Protein AF-A0A8C5NE14-F1 (afdb_monomer_lite)

Structure (mmCIF, N/CA/C/O backbone):
data_AF-A0A8C5NE14-F1
#
_entry.id   AF-A0A8C5NE14-F1
#
loop_
_atom_site.group_PDB
_atom_site.id
_atom_site.type_symbol
_atom_site.label_atom_id
_atom_site.label_alt_id
_atom_site.label_comp_id
_atom_site.label_asym_id
_atom_site.label_entity_id
_atom_site.label_seq_id
_atom_site.pdbx_PDB_ins_code
_atom_site.Cartn_x
_atom_site.Cartn_y
_atom_site.Cartn_z
_atom_site.occupancy
_atom_site.B_iso_or_equiv
_atom_site.auth_seq_id
_atom_site.auth_comp_id
_atom_site.auth_asym_id
_atom_site.auth_atom_id
_atom_site.pdbx_PDB_model_num
ATOM 1 N N . LEU A 1 1 ? -10.739 10.498 1.307 1.00 52.44 1 LEU A N 1
ATOM 2 C CA . LEU A 1 1 ? -10.245 9.254 1.945 1.00 52.44 1 LEU A CA 1
ATOM 3 C C . LEU A 1 1 ? -8.726 9.287 1.913 1.00 52.44 1 LEU A C 1
ATOM 5 O O . LEU A 1 1 ? -8.182 9.809 0.950 1.00 52.44 1 LEU A O 1
ATOM 9 N N . SER A 1 2 ? -8.068 8.888 2.999 1.00 73.19 2 SER A N 1
ATOM 10 C CA . SER A 1 2 ? -6.617 8.994 3.206 1.00 73.19 2 SER A CA 1
ATOM 11 C C . SER A 1 2 ? -6.097 7.658 3.712 1.00 73.19 2 SER A C 1
ATOM 13 O O . SER A 1 2 ? -6.871 6.895 4.282 1.00 73.19 2 SER A O 1
ATOM 15 N N . PHE A 1 3 ? -4.809 7.387 3.516 1.00 81.19 3 PHE A N 1
ATOM 16 C CA . PHE A 1 3 ? -4.147 6.230 4.116 1.00 81.19 3 PHE A CA 1
ATOM 17 C C . PHE A 1 3 ? -4.392 6.170 5.625 1.00 81.19 3 PHE A C 1
ATOM 19 O O . PHE A 1 3 ? -4.450 7.209 6.278 1.00 81.19 3 PHE A O 1
ATOM 26 N N . THR A 1 4 ? -4.511 4.972 6.188 1.00 81.69 4 THR A N 1
ATOM 27 C CA . THR A 1 4 ? -4.797 4.784 7.618 1.00 81.69 4 THR A CA 1
ATOM 28 C C . THR A 1 4 ? -3.537 4.986 8.463 1.00 81.69 4 THR A C 1
ATOM 30 O O . THR A 1 4 ? -3.560 5.730 9.441 1.00 81.69 4 THR A O 1
ATOM 33 N N . ALA A 1 5 ? -2.410 4.385 8.067 1.00 80.69 5 ALA A N 1
ATOM 34 C CA . ALA A 1 5 ? -1.115 4.599 8.721 1.00 80.69 5 ALA A CA 1
ATOM 35 C C . ALA A 1 5 ? -0.366 5.812 8.141 1.00 80.69 5 ALA A C 1
ATOM 37 O O . ALA A 1 5 ? -0.362 6.007 6.925 1.00 80.69 5 ALA A O 1
ATOM 38 N N . LYS A 1 6 ? 0.331 6.578 8.999 1.00 81.81 6 LYS A N 1
ATOM 39 C CA . LYS A 1 6 ? 1.106 7.785 8.626 1.00 81.81 6 LYS A CA 1
ATOM 40 C C . LYS A 1 6 ? 2.166 7.513 7.5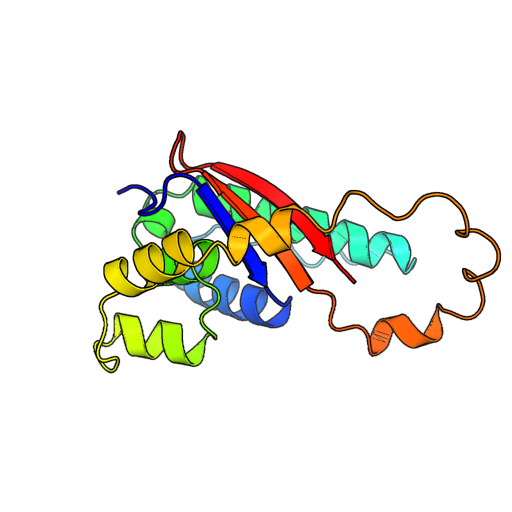54 1.00 81.81 6 LYS A C 1
ATOM 42 O O . LYS A 1 6 ? 2.348 8.306 6.626 1.00 81.81 6 LYS A O 1
ATOM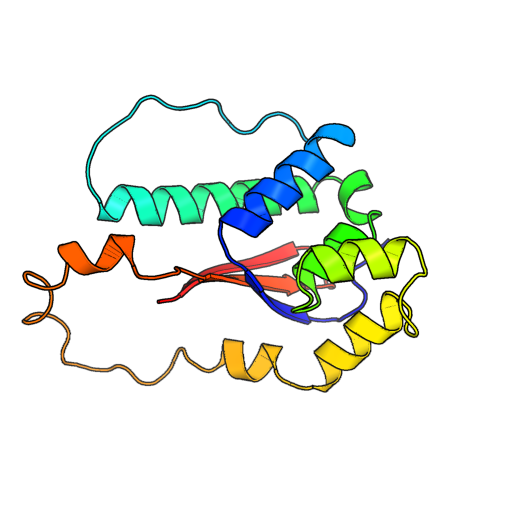 47 N N . THR A 1 7 ? 2.847 6.385 7.690 1.00 81.38 7 THR A N 1
ATOM 48 C CA . THR A 1 7 ? 3.853 5.858 6.768 1.00 81.38 7 THR A CA 1
ATOM 49 C C . THR A 1 7 ? 3.762 4.342 6.800 1.00 81.38 7 THR A C 1
ATOM 51 O O . THR A 1 7 ? 3.628 3.768 7.880 1.00 81.38 7 THR A O 1
ATOM 54 N N . SER A 1 8 ? 3.854 3.691 5.647 1.00 82.12 8 SER A N 1
ATOM 55 C CA . SER A 1 8 ? 3.952 2.233 5.568 1.00 82.12 8 SER A CA 1
ATOM 56 C C . SER A 1 8 ? 4.983 1.831 4.526 1.00 82.12 8 SER A C 1
ATOM 58 O O . SER A 1 8 ? 5.107 2.501 3.505 1.00 82.12 8 SER A O 1
ATOM 60 N N . CYS A 1 9 ? 5.703 0.744 4.794 1.00 83.88 9 CYS A N 1
ATOM 61 C CA . CYS A 1 9 ? 6.595 0.073 3.856 1.00 83.88 9 CYS A CA 1
ATOM 62 C C . CYS A 1 9 ? 6.237 -1.414 3.847 1.00 83.88 9 CYS A C 1
ATOM 64 O O . CYS A 1 9 ? 6.088 -1.999 4.918 1.00 83.88 9 CYS A O 1
ATOM 66 N N . VAL A 1 10 ? 6.054 -1.994 2.662 1.00 85.75 10 VAL A N 1
ATOM 67 C CA . VAL A 1 10 ? 5.647 -3.396 2.466 1.00 85.75 10 VAL A CA 1
ATOM 68 C C . VAL A 1 10 ? 6.448 -4.023 1.329 1.00 85.75 10 VAL A C 1
ATOM 70 O O . VAL A 1 10 ? 6.806 -3.325 0.382 1.00 85.75 10 VAL A O 1
ATOM 73 N N . ARG A 1 11 ? 6.707 -5.334 1.376 1.00 84.75 11 ARG A N 1
ATOM 74 C CA . ARG A 1 11 ? 7.367 -6.075 0.284 1.00 84.75 11 ARG A CA 1
ATOM 75 C C . ARG A 1 11 ? 6.320 -6.846 -0.515 1.00 84.75 11 ARG A C 1
ATOM 77 O O . ARG A 1 11 ? 5.539 -7.602 0.048 1.00 84.75 11 ARG A O 1
ATOM 84 N N . ARG A 1 12 ? 6.268 -6.666 -1.831 1.00 83.75 12 ARG A N 1
ATOM 85 C CA . ARG A 1 12 ? 5.249 -7.279 -2.699 1.00 83.75 12 ARG A CA 1
ATOM 86 C C . ARG A 1 12 ? 5.885 -7.952 -3.903 1.00 83.75 12 ARG A C 1
ATOM 88 O O . ARG A 1 12 ? 6.755 -7.378 -4.553 1.00 83.75 12 ARG A O 1
ATOM 95 N N . ARG A 1 13 ? 5.449 -9.165 -4.230 1.00 83.75 13 ARG A N 1
ATOM 96 C CA . ARG A 1 13 ? 5.905 -9.888 -5.426 1.00 83.75 13 ARG A CA 1
ATOM 97 C C . ARG A 1 13 ? 5.223 -9.338 -6.672 1.00 83.75 13 ARG A C 1
ATOM 99 O O . ARG A 1 13 ? 4.077 -8.894 -6.629 1.00 83.75 13 ARG A O 1
ATOM 106 N N . TYR A 1 14 ? 5.894 -9.442 -7.819 1.00 78.44 14 TYR A N 1
ATOM 107 C CA . TYR A 1 14 ? 5.349 -8.977 -9.100 1.00 78.44 14 TYR A CA 1
ATOM 108 C C . TYR A 1 14 ? 3.974 -9.588 -9.432 1.00 78.44 14 TYR A C 1
ATOM 110 O O . TYR A 1 14 ? 3.091 -8.894 -9.935 1.00 78.44 14 TYR A O 1
ATOM 118 N N . SER A 1 15 ? 3.753 -10.865 -9.103 1.00 81.00 15 SER A N 1
ATOM 119 C CA . SER A 1 15 ? 2.465 -11.546 -9.307 1.00 81.00 15 SER A CA 1
ATOM 120 C C . SER A 1 15 ? 1.307 -10.877 -8.555 1.00 81.00 15 SER A C 1
ATOM 122 O O . SER A 1 15 ? 0.192 -10.807 -9.074 1.00 81.00 15 SER A O 1
ATOM 124 N N . GLU A 1 16 ? 1.571 -10.309 -7.378 1.00 85.75 16 GLU A N 1
ATOM 125 C CA . GLU A 1 16 ? 0.584 -9.565 -6.596 1.00 85.75 16 GLU A CA 1
ATOM 126 C C . GLU A 1 16 ? 0.239 -8.220 -7.259 1.00 85.75 16 GLU A C 1
ATOM 128 O O . GLU A 1 16 ? -0.922 -7.815 -7.273 1.00 85.75 16 GLU A O 1
ATOM 133 N N . PHE A 1 17 ? 1.207 -7.557 -7.904 1.00 82.56 17 PHE A N 1
ATOM 134 C CA . PHE A 1 17 ? 0.935 -6.358 -8.710 1.00 82.56 17 PHE A CA 1
ATOM 135 C C . PHE A 1 17 ? 0.107 -6.657 -9.956 1.00 82.56 17 PHE A C 1
ATOM 137 O O . PHE A 1 17 ? -0.715 -5.834 -10.359 1.00 82.56 17 PHE A O 1
ATOM 144 N N . VAL A 1 18 ? 0.284 -7.830 -10.571 1.00 82.44 18 VAL A N 1
ATOM 145 C CA . VAL A 1 18 ? -0.571 -8.262 -11.688 1.00 82.44 18 VAL A CA 1
ATOM 146 C C . VAL A 1 18 ? -2.018 -8.419 -11.221 1.00 82.44 18 VAL A C 1
ATOM 148 O O . VAL A 1 18 ? -2.937 -8.018 -11.940 1.00 82.44 18 VAL A O 1
ATOM 151 N N . TRP A 1 19 ? -2.234 -8.950 -10.014 1.00 85.56 19 TRP A N 1
ATOM 152 C CA . TRP A 1 19 ? -3.561 -8.993 -9.400 1.00 85.56 19 TRP A CA 1
ATOM 153 C C . TRP A 1 19 ? -4.108 -7.584 -9.133 1.00 85.56 19 TRP A C 1
ATOM 155 O O . TRP A 1 19 ? -5.215 -7.276 -9.578 1.00 85.56 19 TRP A O 1
ATOM 165 N N . LEU A 1 20 ? -3.311 -6.700 -8.521 1.00 84.62 20 LEU A N 1
ATOM 166 C CA . LEU A 1 20 ? -3.714 -5.319 -8.236 1.00 84.62 20 LEU A CA 1
ATOM 167 C C . LEU A 1 20 ? -4.103 -4.572 -9.519 1.00 84.62 20 LEU A C 1
ATOM 169 O O . LEU A 1 20 ? -5.129 -3.898 -9.562 1.00 84.62 20 LEU A O 1
ATOM 173 N N . ARG A 1 21 ? -3.334 -4.745 -10.601 1.00 82.19 21 ARG A N 1
ATOM 174 C CA . ARG A 1 21 ? -3.663 -4.207 -11.927 1.00 82.19 21 ARG A CA 1
ATOM 175 C C . ARG A 1 21 ? -5.027 -4.700 -12.405 1.00 82.19 21 ARG A C 1
ATOM 177 O O . ARG A 1 21 ? -5.828 -3.881 -12.837 1.00 82.19 21 ARG A O 1
ATOM 184 N N . LYS A 1 22 ? -5.293 -6.009 -12.357 1.00 81.06 22 LYS A N 1
ATOM 185 C CA . LYS A 1 22 ? -6.577 -6.582 -12.808 1.00 81.06 22 LYS A CA 1
ATOM 186 C C . LYS A 1 22 ? -7.757 -6.043 -12.001 1.00 81.06 22 LYS A C 1
ATOM 188 O O . LYS A 1 22 ? -8.818 -5.793 -12.564 1.00 81.06 22 LYS A O 1
ATOM 193 N N . MET A 1 23 ? -7.566 -5.851 -10.699 1.00 77.50 23 MET A N 1
ATOM 194 C CA . MET A 1 23 ? -8.568 -5.259 -9.817 1.00 77.50 23 MET A CA 1
ATOM 195 C C . MET A 1 23 ? -8.836 -3.794 -10.190 1.00 77.50 23 MET A C 1
ATOM 197 O O . MET A 1 23 ? -9.977 -3.404 -10.412 1.00 77.50 23 MET A O 1
ATOM 201 N N . MET A 1 24 ? -7.771 -3.010 -10.353 1.00 73.62 24 MET A N 1
ATOM 202 C CA . MET A 1 24 ? -7.823 -1.583 -10.679 1.00 73.62 24 MET A CA 1
ATOM 203 C C . MET A 1 24 ? -8.310 -1.293 -12.109 1.00 73.62 24 MET A C 1
ATOM 205 O O . MET A 1 24 ? -8.916 -0.252 -12.358 1.00 73.62 24 MET A O 1
ATOM 209 N N . GLN A 1 25 ? -8.119 -2.223 -13.049 1.00 67.06 25 GLN A N 1
ATOM 210 C CA . GLN A 1 25 ? -8.662 -2.130 -14.410 1.00 67.06 25 GLN A CA 1
ATOM 211 C C . GLN A 1 25 ? -10.195 -2.053 -14.436 1.00 67.06 25 GLN A C 1
ATOM 213 O O . GLN A 1 25 ? -10.746 -1.456 -15.355 1.00 67.06 25 GLN A O 1
ATOM 218 N N . LYS A 1 26 ? -10.888 -2.592 -13.422 1.00 60.94 26 LYS A N 1
ATOM 219 C CA . LYS A 1 26 ? -12.349 -2.462 -13.298 1.00 60.94 26 LYS A CA 1
ATOM 220 C C . LYS A 1 26 ? -12.795 -1.050 -12.894 1.00 60.94 26 LYS A C 1
ATOM 222 O O . LYS A 1 26 ? -13.910 -0.665 -13.217 1.00 60.94 26 LYS A O 1
ATOM 227 N N . ASN A 1 27 ? -11.919 -0.274 -12.249 1.00 54.28 27 ASN A N 1
ATOM 228 C CA . ASN A 1 27 ? -12.211 1.050 -11.684 1.00 54.28 27 ASN A CA 1
ATOM 229 C C . ASN A 1 27 ? -11.621 2.209 -12.519 1.00 54.28 27 ASN A C 1
ATOM 231 O O . ASN A 1 27 ? -11.306 3.265 -11.977 1.00 54.28 27 ASN A O 1
ATOM 235 N N . ALA A 1 28 ? -11.472 2.021 -13.838 1.00 52.16 28 ALA A N 1
ATOM 236 C CA . ALA A 1 28 ? -11.034 3.046 -14.795 1.00 52.16 28 ALA A CA 1
ATOM 237 C C . ALA A 1 28 ? -9.603 3.594 -14.597 1.00 52.16 28 ALA A C 1
ATOM 239 O O . ALA A 1 28 ? -9.334 4.759 -14.894 1.00 52.16 28 ALA A O 1
ATOM 240 N N . VAL A 1 29 ? -8.645 2.761 -14.166 1.00 50.94 29 VAL A N 1
ATOM 241 C CA . VAL A 1 29 ? -7.223 3.124 -14.302 1.00 50.94 29 VAL A CA 1
ATOM 242 C C . VAL A 1 29 ? -6.867 3.133 -15.792 1.00 50.94 29 VAL A C 1
ATOM 244 O O . VAL A 1 29 ? -6.943 2.076 -16.426 1.00 50.94 29 VAL A O 1
ATOM 247 N N . PRO A 1 30 ? -6.473 4.286 -16.374 1.00 46.66 30 PRO A N 1
ATOM 248 C CA . PRO A 1 30 ? -6.169 4.355 -17.794 1.00 46.66 30 PRO A CA 1
ATOM 249 C C . PRO A 1 30 ? -5.007 3.412 -18.094 1.00 46.66 30 PRO A C 1
ATOM 251 O O . PRO A 1 30 ? -4.066 3.326 -17.295 1.00 46.66 30 PRO A O 1
ATOM 254 N N . GLU A 1 31 ? -5.089 2.714 -19.223 1.00 47.06 31 GLU A N 1
ATOM 255 C CA . GLU A 1 31 ? -4.217 1.605 -19.604 1.00 47.06 31 GLU A CA 1
ATOM 256 C C . GLU A 1 31 ? -2.732 1.853 -19.289 1.00 47.06 31 GLU A C 1
ATOM 258 O O . GLU A 1 31 ? -2.200 2.961 -19.424 1.00 47.06 31 GLU A O 1
ATOM 263 N N . LEU A 1 32 ? -2.063 0.789 -18.830 1.00 48.34 32 LEU A N 1
ATOM 264 C CA . LEU A 1 32 ? -0.604 0.746 -18.801 1.00 48.34 32 LEU A CA 1
ATOM 265 C C . LEU A 1 32 ? -0.092 1.005 -20.221 1.00 48.34 32 LEU A C 1
ATOM 267 O O . LEU A 1 32 ? -0.684 0.449 -21.151 1.00 48.34 32 LEU A O 1
ATOM 271 N N . PRO A 1 33 ? 0.987 1.796 -20.394 1.00 42.00 33 PRO A N 1
ATOM 272 C CA . PRO A 1 33 ? 1.602 1.954 -21.702 1.00 42.00 33 PRO A CA 1
ATOM 273 C C . PRO A 1 33 ? 1.836 0.556 -22.275 1.00 42.00 33 PRO A C 1
ATOM 275 O O . PRO A 1 33 ? 2.329 -0.337 -21.576 1.00 42.00 33 PRO A O 1
ATOM 278 N N . GLY A 1 34 ? 1.320 0.359 -23.491 1.00 42.03 34 GLY A N 1
ATOM 279 C CA . GLY A 1 34 ? 1.216 -0.934 -24.151 1.00 42.03 34 GLY A CA 1
ATOM 280 C C . GLY A 1 34 ? 2.544 -1.681 -24.175 1.00 42.03 34 GLY A C 1
ATOM 281 O O . GLY A 1 34 ? 3.604 -1.096 -23.969 1.00 42.03 34 GLY A O 1
ATOM 282 N N . LYS A 1 35 ? 2.464 -2.995 -24.417 1.00 46.38 35 LYS A N 1
ATOM 283 C CA . LYS A 1 35 ? 3.613 -3.894 -24.589 1.00 46.38 35 LYS A CA 1
ATOM 284 C C . LYS A 1 35 ? 4.590 -3.283 -25.602 1.00 46.38 35 LYS A C 1
ATOM 286 O O . LYS A 1 35 ? 4.436 -3.473 -26.803 1.00 46.38 35 LYS A O 1
ATOM 291 N N . SER A 1 36 ? 5.560 -2.520 -25.107 1.00 43.16 36 SER A N 1
ATOM 292 C CA . SER A 1 36 ? 6.648 -2.001 -25.913 1.00 43.16 36 SER A CA 1
ATOM 293 C C . SER A 1 36 ? 7.523 -3.200 -26.229 1.00 43.16 36 SER A C 1
ATOM 295 O O . SER A 1 36 ? 8.111 -3.812 -25.337 1.00 43.16 36 SER A O 1
ATOM 297 N N . PHE A 1 37 ? 7.495 -3.599 -27.494 1.00 51.31 37 PHE A N 1
ATOM 298 C CA . PHE A 1 37 ? 8.276 -4.675 -28.081 1.00 51.31 37 PHE A CA 1
ATOM 299 C C . PHE A 1 37 ? 9.767 -4.327 -28.080 1.00 51.31 37 PHE A C 1
ATOM 301 O O . PHE A 1 37 ? 10.331 -4.246 -29.155 1.00 51.31 37 PHE A O 1
ATOM 308 N N . PHE A 1 38 ? 10.434 -4.076 -26.947 1.00 41.81 38 PHE A N 1
ATOM 309 C CA . PHE A 1 38 ? 11.820 -3.609 -27.027 1.00 41.81 38 PHE A CA 1
ATOM 310 C C . PHE A 1 38 ? 12.789 -4.136 -25.959 1.00 41.81 38 PHE A C 1
ATOM 312 O O . PHE A 1 38 ? 12.782 -3.737 -24.801 1.00 41.81 38 PHE A O 1
ATOM 319 N N . PHE A 1 39 ? 13.658 -4.998 -26.501 1.00 41.25 39 PHE A N 1
ATOM 320 C CA . PHE A 1 39 ? 15.100 -5.143 -26.309 1.00 41.25 39 PHE A CA 1
ATOM 321 C C . PHE A 1 39 ? 15.641 -5.835 -25.051 1.00 41.25 39 PHE A C 1
ATOM 323 O O . PHE A 1 39 ? 15.578 -5.358 -23.922 1.00 41.25 39 PHE A O 1
ATOM 330 N N . PHE A 1 40 ? 16.262 -6.979 -25.346 1.00 45.34 40 PHE A N 1
ATOM 331 C CA . PHE A 1 40 ? 17.107 -7.812 -24.509 1.00 45.34 40 PHE A CA 1
ATOM 332 C C . PHE A 1 40 ? 18.278 -7.021 -23.904 1.00 45.34 40 PHE A C 1
ATOM 334 O O . PHE A 1 40 ? 19.220 -6.668 -24.606 1.00 45.34 40 PHE A O 1
ATOM 341 N N . ASN A 1 41 ? 18.225 -6.799 -22.591 1.00 45.09 41 ASN A N 1
ATOM 342 C CA . ASN A 1 41 ? 19.370 -6.930 -21.685 1.00 45.09 41 ASN A CA 1
ATOM 343 C C . ASN A 1 41 ? 18.813 -7.177 -20.267 1.00 45.09 41 ASN A C 1
ATOM 345 O O . ASN A 1 41 ? 17.886 -6.476 -19.856 1.00 45.09 41 ASN A O 1
ATOM 349 N N . ASN A 1 42 ? 19.305 -8.179 -19.531 1.00 53.25 42 ASN A N 1
ATOM 350 C CA . ASN A 1 42 ? 18.670 -8.636 -18.279 1.00 53.25 42 ASN A CA 1
ATOM 351 C C . ASN A 1 42 ? 18.618 -7.557 -17.174 1.00 53.25 42 ASN A C 1
ATOM 353 O O . ASN A 1 42 ? 17.610 -7.459 -16.473 1.00 53.25 42 ASN A O 1
ATOM 357 N N . ASP A 1 43 ? 19.616 -6.672 -17.091 1.00 55.19 43 ASP A N 1
ATOM 358 C CA . ASP A 1 43 ? 19.605 -5.539 -16.147 1.00 55.19 43 ASP A CA 1
ATOM 359 C C . ASP A 1 43 ? 18.540 -4.487 -16.508 1.00 55.19 43 ASP A C 1
ATOM 361 O O . ASP A 1 43 ? 17.816 -3.979 -15.646 1.00 55.19 43 ASP A O 1
ATOM 365 N N . ASN A 1 44 ? 18.349 -4.236 -17.809 1.00 63.72 44 ASN A N 1
ATOM 366 C CA . ASN A 1 44 ? 17.325 -3.312 -18.301 1.00 63.72 44 ASN A CA 1
ATOM 367 C C . ASN A 1 44 ? 15.913 -3.822 -18.002 1.00 63.72 44 ASN A C 1
ATOM 369 O O . ASN A 1 44 ? 15.001 -3.019 -17.808 1.00 63.72 44 ASN A O 1
ATOM 373 N N . PHE A 1 45 ? 15.706 -5.140 -17.954 1.00 67.12 45 PHE A N 1
ATOM 374 C CA . PHE A 1 45 ? 14.400 -5.724 -17.664 1.00 67.12 45 PHE A CA 1
ATOM 375 C C . PHE A 1 45 ? 13.967 -5.479 -16.215 1.00 67.12 45 PHE A C 1
ATOM 377 O O . PHE A 1 45 ? 12.826 -5.070 -15.973 1.00 67.12 45 PHE A O 1
ATOM 384 N N . LEU A 1 46 ? 14.874 -5.683 -15.256 1.00 67.88 46 LEU A N 1
ATOM 385 C CA . LEU A 1 46 ? 14.592 -5.482 -13.836 1.00 67.88 46 LEU A CA 1
ATOM 386 C C . LEU A 1 46 ? 14.339 -4.002 -13.527 1.00 67.88 46 LEU A C 1
ATOM 388 O O . LEU A 1 46 ? 13.372 -3.654 -12.842 1.00 67.88 46 LEU A O 1
ATOM 392 N N . GLU A 1 47 ? 15.144 -3.117 -14.115 1.00 69.62 47 GLU A N 1
ATOM 393 C CA . GLU A 1 47 ? 14.973 -1.677 -13.953 1.00 69.62 47 GLU A CA 1
ATOM 394 C C . GLU A 1 47 ? 13.717 -1.151 -14.670 1.00 69.62 47 GLU A C 1
ATOM 396 O O . GLU A 1 47 ? 12.974 -0.336 -14.114 1.00 69.62 47 GLU A O 1
ATOM 401 N N . SER A 1 48 ? 13.408 -1.657 -15.868 1.00 71.94 48 SER A N 1
ATOM 402 C CA . SER A 1 48 ? 12.163 -1.328 -16.580 1.00 71.94 48 SER A CA 1
ATOM 403 C C . SER A 1 48 ? 10.936 -1.791 -15.801 1.00 71.94 48 SER A C 1
ATOM 405 O O . SER A 1 48 ? 9.942 -1.066 -15.719 1.00 71.94 48 SER A O 1
ATOM 407 N N . ARG A 1 49 ? 11.010 -2.966 -15.162 1.00 72.00 49 ARG A N 1
ATOM 408 C CA . ARG A 1 49 ? 9.970 -3.456 -14.253 1.00 72.00 49 ARG A CA 1
ATOM 409 C C . ARG A 1 49 ? 9.802 -2.516 -13.060 1.00 72.0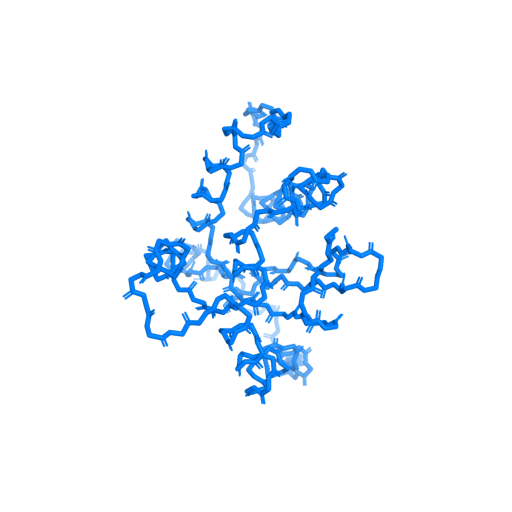0 49 ARG A C 1
ATOM 411 O O . ARG A 1 49 ? 8.670 -2.123 -12.786 1.00 72.00 49 ARG A O 1
ATOM 418 N N . ARG A 1 50 ? 10.894 -2.110 -12.398 1.00 79.88 50 ARG A N 1
ATOM 419 C CA . ARG A 1 50 ? 10.867 -1.138 -11.287 1.00 79.88 50 ARG A CA 1
ATOM 420 C C . ARG A 1 50 ? 10.164 0.156 -11.692 1.00 79.88 50 ARG A C 1
ATOM 422 O O . ARG A 1 50 ? 9.200 0.563 -11.048 1.00 79.88 50 ARG A O 1
ATOM 429 N N . LYS A 1 51 ? 10.610 0.767 -12.795 1.00 77.75 51 LYS A N 1
ATOM 430 C CA . LYS A 1 51 ? 10.056 2.022 -13.329 1.00 77.75 51 LYS A CA 1
ATOM 431 C C . LYS A 1 51 ? 8.580 1.872 -13.698 1.00 77.75 51 LYS A C 1
ATOM 433 O O . LYS A 1 51 ? 7.773 2.735 -13.361 1.00 77.75 51 LYS A O 1
ATOM 438 N N . GLY A 1 52 ? 8.202 0.760 -14.329 1.00 80.50 52 GLY A N 1
ATOM 439 C CA . GLY A 1 52 ? 6.812 0.464 -14.675 1.00 80.50 52 GLY A CA 1
ATOM 440 C C . GLY A 1 52 ? 5.902 0.337 -13.450 1.00 80.50 52 GLY A C 1
ATOM 441 O O . GLY A 1 52 ? 4.814 0.914 -13.438 1.00 80.50 52 GLY A O 1
ATOM 442 N N . LEU A 1 53 ? 6.352 -0.364 -12.402 1.00 82.75 53 LEU A N 1
ATOM 443 C CA . LEU A 1 53 ? 5.620 -0.481 -11.135 1.00 82.75 53 LEU A CA 1
ATOM 444 C C . LEU A 1 53 ? 5.508 0.867 -10.416 1.00 82.75 53 LEU A C 1
ATOM 446 O O . LEU A 1 53 ? 4.430 1.215 -9.937 1.00 82.75 53 LEU A O 1
ATOM 450 N N . GLN A 1 54 ? 6.588 1.649 -10.400 1.00 80.94 54 GLN A N 1
ATOM 451 C CA . GLN A 1 54 ? 6.605 2.987 -9.816 1.00 80.94 54 GLN A CA 1
ATOM 452 C C . GLN A 1 54 ? 5.585 3.909 -10.499 1.00 80.94 54 GLN A C 1
ATOM 454 O O . GLN A 1 54 ? 4.763 4.523 -9.818 1.00 80.94 54 GLN A O 1
ATOM 459 N N . LEU A 1 55 ? 5.587 3.970 -11.835 1.00 83.12 55 LEU A N 1
ATOM 460 C CA . LEU A 1 55 ? 4.630 4.770 -12.608 1.00 83.12 55 LEU A CA 1
ATOM 461 C C . LEU A 1 55 ? 3.188 4.283 -12.419 1.00 83.12 55 LEU A C 1
ATOM 463 O O . LEU A 1 55 ? 2.275 5.096 -12.277 1.00 83.12 55 LEU A O 1
ATOM 467 N N . PHE A 1 56 ? 2.977 2.964 -12.383 1.00 83.44 56 PHE A N 1
ATOM 468 C CA . PHE A 1 56 ? 1.668 2.373 -12.113 1.00 83.44 56 PHE A CA 1
ATOM 469 C C . PHE A 1 56 ? 1.130 2.812 -10.749 1.00 83.44 56 PHE A C 1
ATOM 471 O O . PHE A 1 56 ? 0.026 3.349 -10.675 1.00 83.44 56 PHE A O 1
ATOM 478 N N . LEU A 1 57 ? 1.921 2.649 -9.685 1.00 84.25 57 LEU A N 1
ATOM 479 C CA . LEU A 1 57 ? 1.529 3.058 -8.340 1.00 84.25 57 LEU A CA 1
ATOM 480 C C . LEU A 1 57 ? 1.298 4.563 -8.255 1.00 84.25 57 LEU A C 1
ATOM 482 O O . LEU A 1 57 ? 0.287 4.979 -7.703 1.00 84.25 57 LEU A O 1
ATOM 486 N N . GLN A 1 58 ? 2.171 5.386 -8.840 1.00 82.62 58 GLN A N 1
ATOM 487 C CA . GLN A 1 58 ? 1.947 6.830 -8.888 1.00 82.62 58 GLN A CA 1
ATOM 488 C C . GLN A 1 58 ? 0.595 7.156 -9.527 1.00 82.62 58 GLN A C 1
ATOM 490 O O . GLN A 1 58 ? -0.177 7.906 -8.940 1.00 82.62 58 GLN A O 1
ATOM 495 N N . LYS A 1 59 ? 0.262 6.558 -10.673 1.00 82.06 59 LYS A N 1
ATOM 496 C CA . LYS A 1 59 ? -1.020 6.789 -11.355 1.00 82.06 59 LYS A CA 1
ATOM 497 C C . LYS A 1 59 ? -2.222 6.345 -10.517 1.00 82.06 59 LYS A C 1
ATOM 499 O O . LYS A 1 59 ? -3.217 7.065 -10.442 1.00 82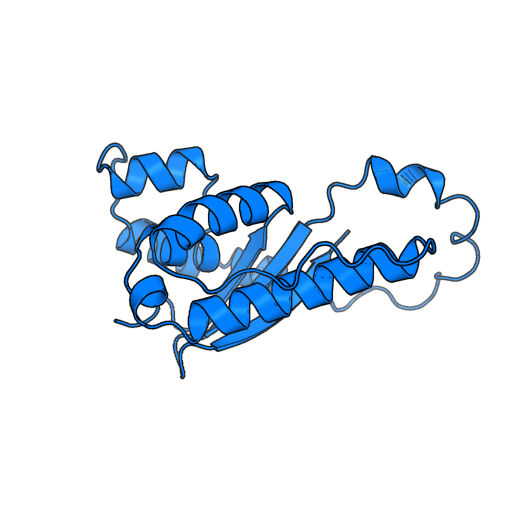.06 59 LYS A O 1
ATOM 504 N N . VAL A 1 60 ? -2.115 5.191 -9.858 1.00 82.50 60 VAL A N 1
ATOM 505 C CA . VAL A 1 60 ? -3.140 4.673 -8.939 1.00 82.50 60 VAL A CA 1
ATOM 506 C C . VAL A 1 60 ? -3.346 5.635 -7.766 1.00 82.50 60 VAL A C 1
ATOM 508 O O . VAL A 1 60 ? -4.482 5.973 -7.457 1.00 82.50 60 VAL A O 1
ATOM 511 N N . LEU A 1 61 ? -2.266 6.148 -7.169 1.00 81.94 61 LEU A N 1
ATOM 512 C CA . LEU A 1 61 ? -2.336 7.105 -6.059 1.00 81.94 61 LEU A CA 1
ATOM 513 C C . LEU A 1 61 ? -2.815 8.500 -6.477 1.00 81.94 61 LEU A C 1
ATOM 515 O O . LEU A 1 61 ? -3.379 9.213 -5.661 1.00 81.94 61 LEU A O 1
ATOM 519 N N . HIS A 1 62 ? -2.643 8.894 -7.738 1.00 80.75 62 HIS A N 1
ATOM 520 C CA . HIS A 1 62 ? -3.249 10.125 -8.258 1.00 80.75 62 HIS A CA 1
ATOM 521 C C . HIS A 1 62 ? -4.746 9.957 -8.568 1.00 80.75 62 HIS A C 1
ATOM 523 O O . HIS A 1 62 ? -5.463 10.948 -8.696 1.00 80.75 62 HIS A O 1
ATOM 529 N N . THR A 1 63 ? -5.241 8.720 -8.676 1.00 79.25 63 THR A N 1
ATOM 530 C CA . THR A 1 63 ? -6.649 8.433 -8.969 1.00 79.25 63 THR A CA 1
ATOM 531 C C . THR A 1 63 ? -7.433 8.296 -7.665 1.00 79.25 63 THR A C 1
ATOM 533 O O . THR A 1 63 ? -7.393 7.266 -6.994 1.00 79.25 63 THR A O 1
ATOM 536 N N . THR A 1 64 ? -8.201 9.324 -7.309 1.00 75.62 64 THR A N 1
ATOM 537 C CA . THR A 1 64 ? -8.953 9.387 -6.040 1.00 75.62 64 THR A CA 1
ATOM 538 C C . THR A 1 64 ? -9.943 8.234 -5.844 1.00 75.62 64 THR A C 1
ATOM 540 O O . THR A 1 64 ? -10.126 7.778 -4.719 1.00 75.62 64 THR A O 1
ATOM 543 N N . VAL A 1 65 ? -10.531 7.713 -6.926 1.00 77.19 65 VAL A N 1
ATOM 544 C CA . VAL A 1 65 ? -11.429 6.542 -6.896 1.00 77.19 65 VAL A CA 1
ATOM 545 C C . VAL A 1 65 ? -10.682 5.271 -6.476 1.00 77.19 65 VAL A C 1
ATOM 547 O O . VAL A 1 65 ? -11.204 4.452 -5.724 1.00 77.19 65 VAL A O 1
ATOM 550 N N . CYS A 1 66 ? -9.425 5.116 -6.893 1.00 78.62 66 CYS A N 1
ATOM 551 C CA . CYS A 1 66 ? -8.604 3.981 -6.474 1.00 78.62 66 CYS A CA 1
ATOM 552 C C . CYS A 1 66 ? -8.206 4.105 -4.999 1.00 78.62 66 CYS A C 1
ATOM 554 O O . CYS A 1 66 ? -8.219 3.120 -4.269 1.00 78.62 66 CYS A O 1
ATOM 556 N N . LEU A 1 67 ? -7.932 5.328 -4.536 1.00 78.44 67 LEU A N 1
ATOM 557 C CA . LEU A 1 67 ? -7.625 5.630 -3.135 1.00 78.44 67 LEU A CA 1
ATOM 558 C C . LEU A 1 67 ? -8.800 5.409 -2.174 1.00 78.44 67 LEU A C 1
ATOM 560 O O . LEU A 1 67 ? -8.590 5.393 -0.964 1.00 78.44 67 LEU A O 1
ATOM 564 N N . SER A 1 68 ? -10.031 5.259 -2.662 1.00 82.06 68 SER A N 1
ATOM 565 C CA . SER A 1 68 ? -11.152 4.829 -1.818 1.00 82.06 68 SER A CA 1
ATOM 566 C C . SER A 1 68 ? -11.244 3.313 -1.628 1.00 82.06 68 SER A C 1
ATOM 568 O O . SER A 1 68 ? -11.993 2.870 -0.763 1.00 82.06 68 SER A O 1
ATOM 570 N N . ASP A 1 69 ? -10.487 2.520 -2.391 1.00 86.75 69 ASP A N 1
ATOM 571 C CA . ASP A 1 69 ? -10.563 1.060 -2.352 1.00 86.75 69 ASP A CA 1
ATOM 572 C C . ASP A 1 69 ? -9.803 0.486 -1.147 1.00 86.75 69 ASP A C 1
ATOM 574 O O . ASP A 1 69 ? -8.582 0.622 -1.027 1.00 86.75 69 ASP A O 1
ATOM 578 N N . SER A 1 70 ? -10.520 -0.193 -0.251 1.00 87.62 70 SER A N 1
ATOM 579 C CA . SER A 1 70 ? -9.947 -0.834 0.937 1.00 87.62 70 SER A CA 1
ATOM 580 C C . SER A 1 70 ? -8.917 -1.914 0.595 1.00 87.62 70 SER A C 1
ATOM 582 O O . SER A 1 70 ? -7.952 -2.086 1.341 1.00 87.62 70 SER A O 1
ATOM 584 N N . GLN A 1 71 ? -9.044 -2.588 -0.553 1.00 89.69 71 GLN A N 1
ATOM 585 C CA . GLN A 1 71 ? -8.071 -3.582 -1.013 1.00 89.69 71 GLN A CA 1
ATOM 586 C C . GLN A 1 71 ? -6.732 -2.928 -1.368 1.00 89.69 71 GLN A C 1
ATOM 588 O O . GLN A 1 71 ? -5.679 -3.501 -1.085 1.00 89.69 71 GLN A O 1
ATOM 593 N N . LEU A 1 72 ? -6.752 -1.716 -1.941 1.00 88.75 72 LEU A N 1
ATOM 594 C CA . LEU A 1 72 ? -5.533 -0.954 -2.229 1.00 88.75 72 LEU A CA 1
ATOM 595 C C . LEU A 1 72 ? -4.821 -0.550 -0.930 1.00 88.75 72 LEU A C 1
ATOM 597 O O . LEU A 1 72 ? -3.599 -0.681 -0.835 1.00 88.75 72 LEU A O 1
ATOM 601 N N . HIS A 1 73 ? -5.573 -0.102 0.080 1.00 89.88 73 HIS A N 1
ATOM 602 C CA . HIS A 1 73 ? -5.009 0.222 1.397 1.00 89.88 73 HIS A CA 1
ATOM 603 C C . HIS A 1 73 ? -4.381 -1.002 2.051 1.00 89.88 73 HIS A C 1
ATOM 605 O O . HIS A 1 73 ? -3.229 -0.942 2.471 1.00 89.88 73 HIS A O 1
ATOM 611 N N . LEU A 1 74 ? -5.079 -2.140 2.071 1.00 89.44 74 LEU A N 1
ATOM 612 C CA . LEU A 1 74 ? -4.516 -3.387 2.590 1.00 89.44 74 LEU A CA 1
ATOM 613 C C . LEU A 1 74 ? -3.257 -3.805 1.824 1.00 89.44 74 LEU A C 1
ATOM 615 O O . LEU A 1 74 ? -2.275 -4.213 2.443 1.00 89.44 74 LEU A O 1
ATOM 619 N N . PHE A 1 75 ? -3.245 -3.651 0.499 1.00 90.81 75 PHE A N 1
ATOM 620 C CA . PHE A 1 75 ? -2.085 -3.976 -0.324 1.00 90.81 75 PHE A CA 1
ATOM 621 C C . PHE A 1 75 ? -0.851 -3.129 0.030 1.00 90.81 75 PHE A C 1
ATOM 623 O O . PHE A 1 75 ? 0.248 -3.668 0.157 1.00 90.81 75 PHE A O 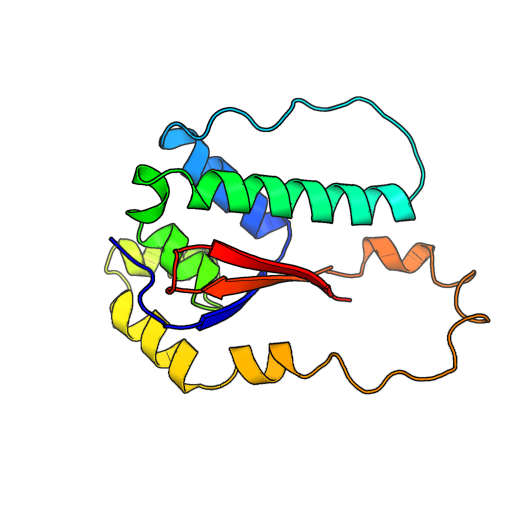1
ATOM 630 N N . LEU A 1 76 ? -1.028 -1.814 0.199 1.00 89.88 76 LEU A N 1
ATOM 631 C CA . LEU A 1 76 ? 0.063 -0.851 0.420 1.00 89.88 76 LEU A CA 1
ATOM 632 C C . LEU A 1 76 ? 0.454 -0.666 1.892 1.00 89.88 76 LEU A C 1
ATOM 634 O O . LEU A 1 76 ? 1.537 -0.154 2.185 1.00 89.88 76 LEU A O 1
ATOM 638 N N . GLN A 1 77 ? -0.432 -1.025 2.821 1.00 88.12 77 GLN A N 1
ATOM 639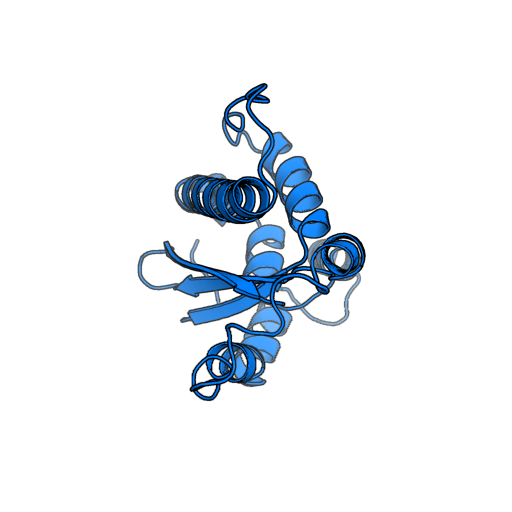 C CA . GLN A 1 77 ? -0.258 -0.755 4.249 1.00 88.12 77 GLN A CA 1
ATOM 640 C C . GLN A 1 77 ? -0.185 -2.012 5.118 1.00 88.12 77 GLN A C 1
ATOM 642 O O . GLN A 1 77 ? 0.032 -1.892 6.320 1.00 88.12 77 GLN A O 1
ATOM 647 N N . THR A 1 78 ? -0.330 -3.207 4.537 1.00 88.50 78 THR A N 1
ATOM 648 C CA . THR A 1 78 ? -0.143 -4.485 5.239 1.00 88.50 78 THR A CA 1
ATOM 649 C C . THR A 1 78 ? 0.671 -5.460 4.396 1.00 88.50 78 THR A C 1
ATOM 651 O O . THR A 1 78 ? 0.744 -5.327 3.176 1.00 88.50 78 THR A O 1
ATOM 654 N N . GLN A 1 79 ? 1.230 -6.489 5.033 1.00 87.00 79 GLN A N 1
ATOM 655 C CA . GLN A 1 79 ? 1.878 -7.627 4.369 1.00 87.00 79 GLN A CA 1
ATOM 656 C C . GLN A 1 79 ? 0.907 -8.809 4.159 1.00 87.00 79 GLN A C 1
ATOM 658 O O . GLN A 1 79 ? 1.337 -9.956 4.056 1.00 87.00 79 GLN A O 1
ATOM 663 N N . LEU A 1 80 ? -0.412 -8.568 4.140 1.00 87.00 80 LEU A N 1
ATOM 664 C CA . LEU A 1 80 ? -1.391 -9.641 3.954 1.00 87.00 80 LEU A CA 1
ATOM 665 C C . LEU A 1 80 ? -1.321 -10.216 2.532 1.00 87.00 80 LEU A C 1
ATOM 667 O O . LEU A 1 80 ? -1.281 -9.438 1.572 1.00 87.00 80 LEU A O 1
ATOM 671 N N . PRO A 1 81 ? -1.347 -11.550 2.365 1.00 87.38 81 PRO A N 1
ATOM 672 C CA . PRO A 1 81 ? -1.438 -12.167 1.048 1.00 87.38 81 PRO A CA 1
ATOM 673 C C . PRO A 1 81 ? -2.793 -11.857 0.404 1.00 87.38 81 PRO A C 1
ATOM 675 O O . PRO A 1 81 ? -3.787 -11.628 1.092 1.00 87.38 81 PRO A O 1
ATOM 678 N N . ILE A 1 82 ? -2.841 -11.901 -0.927 1.00 88.31 82 ILE A N 1
ATOM 679 C CA . ILE A 1 82 ? -4.020 -11.510 -1.713 1.00 88.31 82 ILE A CA 1
ATOM 680 C C . ILE A 1 82 ? -5.317 -12.201 -1.261 1.00 88.31 82 ILE A C 1
ATOM 682 O O . ILE A 1 82 ? -6.333 -11.526 -1.138 1.00 88.31 82 ILE A O 1
ATOM 686 N N . GLY A 1 83 ? -5.281 -13.503 -0.950 1.00 87.56 83 GLY A N 1
ATOM 687 C CA . GLY A 1 83 ? -6.464 -14.221 -0.452 1.00 87.56 83 GLY A CA 1
ATOM 688 C C . GLY A 1 83 ? -7.038 -13.590 0.820 1.00 87.56 83 GLY A C 1
ATOM 689 O O . GLY A 1 83 ? -8.207 -13.229 0.857 1.00 87.56 83 GLY A O 1
ATOM 690 N N . HIS A 1 84 ? -6.182 -13.301 1.803 1.00 88.38 84 HIS A N 1
ATOM 691 C CA . HIS A 1 84 ? -6.598 -12.645 3.045 1.00 88.38 84 HIS A CA 1
ATOM 692 C C . HIS A 1 84 ? -7.071 -11.201 2.841 1.00 88.38 84 HIS A C 1
ATOM 694 O O . HIS A 1 84 ? -7.922 -10.730 3.590 1.00 88.38 84 HIS A O 1
ATOM 700 N N . ILE A 1 85 ? -6.536 -10.484 1.845 1.00 89.00 85 ILE A N 1
ATOM 701 C CA . ILE A 1 85 ? -7.045 -9.151 1.489 1.00 89.00 85 ILE A CA 1
ATOM 702 C C . ILE A 1 85 ? -8.506 -9.260 1.046 1.00 89.00 85 ILE A C 1
ATOM 704 O O . ILE A 1 85 ? -9.339 -8.484 1.508 1.00 89.00 85 ILE A O 1
ATOM 708 N N . GLN A 1 86 ? -8.817 -10.231 0.183 1.00 89.25 86 GLN A N 1
ATOM 709 C CA . GLN A 1 86 ? -10.175 -10.468 -0.306 1.00 89.25 86 GLN A CA 1
ATOM 710 C C . GLN A 1 86 ? -11.114 -10.903 0.822 1.00 89.25 86 GLN A C 1
ATOM 712 O O . GLN A 1 86 ? -12.207 -10.353 0.942 1.00 89.25 86 GLN A O 1
ATOM 717 N N . ASP A 1 87 ? -10.666 -11.817 1.681 1.00 90.38 87 ASP A N 1
ATOM 718 C CA . ASP A 1 87 ? -11.437 -12.269 2.841 1.00 90.38 87 ASP A CA 1
ATOM 719 C C . ASP A 1 87 ? -11.745 -11.104 3.790 1.00 90.38 87 ASP A C 1
ATOM 721 O O . ASP A 1 87 ? -12.867 -10.968 4.276 1.00 90.38 87 ASP A O 1
ATOM 725 N N . CYS A 1 88 ? -10.773 -10.213 4.012 1.00 89.69 88 CYS A N 1
ATOM 726 C CA . CYS A 1 88 ? -10.935 -9.066 4.901 1.00 89.69 88 CYS A CA 1
ATOM 727 C C . CYS A 1 88 ? -11.965 -8.064 4.377 1.00 89.69 88 CYS A C 1
ATOM 729 O O . CYS A 1 88 ? -12.829 -7.615 5.130 1.00 89.69 88 CYS A O 1
ATOM 731 N N . VAL A 1 89 ? -11.940 -7.753 3.079 1.00 88.06 89 VAL A N 1
ATOM 732 C CA . VAL A 1 89 ? -12.937 -6.842 2.493 1.00 88.06 89 VAL A CA 1
ATOM 733 C C . VAL A 1 89 ? -14.324 -7.470 2.359 1.00 88.06 89 VAL A C 1
ATOM 735 O O . VAL A 1 89 ? -15.309 -6.740 2.302 1.00 88.06 89 VAL A O 1
ATOM 738 N N . GLN A 1 90 ? -14.413 -8.801 2.345 1.00 88.25 90 GLN A N 1
ATOM 739 C CA . GLN A 1 90 ? -15.677 -9.543 2.380 1.00 88.25 90 GLN A CA 1
ATOM 740 C C . GLN A 1 90 ? -16.208 -9.762 3.806 1.00 88.25 90 GLN A C 1
ATOM 742 O O . GLN A 1 90 ? -17.313 -10.275 3.965 1.00 88.25 90 GLN A O 1
ATOM 747 N N . GLY A 1 91 ? -15.452 -9.377 4.841 1.00 89.12 91 GLY A N 1
ATOM 748 C CA . GLY A 1 91 ? -15.834 -9.585 6.241 1.00 89.12 91 GLY A CA 1
ATOM 749 C C . GLY A 1 91 ? -15.710 -11.037 6.714 1.00 89.12 91 GLY A C 1
ATOM 750 O O . GLY A 1 91 ? -16.334 -11.411 7.701 1.00 89.12 91 GLY A O 1
ATOM 751 N N . LEU A 1 92 ? -14.917 -11.859 6.021 1.00 89.31 92 LEU A N 1
ATOM 752 C CA . LEU A 1 92 ? -14.647 -13.256 6.380 1.00 89.31 92 LEU A CA 1
ATOM 753 C C . LEU A 1 92 ? -13.506 -13.395 7.404 1.00 89.31 92 LEU A C 1
ATOM 755 O O . LEU A 1 92 ? -13.281 -14.479 7.939 1.00 89.31 92 LEU A O 1
ATOM 759 N N . THR A 1 93 ? -12.779 -12.311 7.693 1.00 89.81 93 THR A N 1
ATOM 760 C CA . THR A 1 93 ? -11.727 -12.277 8.719 1.00 89.81 93 THR A CA 1
ATOM 761 C C . THR A 1 93 ? -12.253 -11.770 10.064 1.00 89.81 93 THR A C 1
ATOM 763 O O . THR A 1 93 ? -13.121 -10.901 10.090 1.00 89.81 93 THR A O 1
ATOM 766 N N . PRO A 1 94 ? -11.669 -12.204 11.199 1.00 89.25 94 PRO A N 1
ATOM 767 C CA . PRO A 1 94 ? -12.070 -11.744 12.534 1.00 89.25 94 PRO A CA 1
ATOM 768 C C . PRO A 1 94 ? -11.605 -10.314 12.877 1.00 89.25 94 PRO A C 1
ATOM 770 O O . PRO A 1 94 ? -11.866 -9.835 13.975 1.00 89.25 94 PRO A O 1
ATOM 773 N N . TYR A 1 95 ? -10.885 -9.646 11.973 1.00 87.62 95 TYR A N 1
ATOM 774 C CA . TYR A 1 95 ? -10.369 -8.285 12.131 1.00 87.62 95 TYR A CA 1
ATOM 775 C C . TYR A 1 95 ? -10.830 -7.393 10.976 1.00 87.62 95 TYR A C 1
ATOM 777 O O . TYR A 1 95 ? -11.070 -7.880 9.867 1.00 87.62 95 TYR A O 1
ATOM 785 N N . THR A 1 96 ? -10.922 -6.082 11.219 1.00 90.44 96 THR A N 1
ATOM 786 C CA . THR A 1 96 ? -11.280 -5.107 10.180 1.00 90.44 96 THR A CA 1
ATOM 787 C C . THR A 1 96 ? -10.065 -4.664 9.362 1.00 90.44 96 THR A C 1
ATOM 789 O O . THR A 1 96 ? -8.912 -4.866 9.747 1.00 90.44 96 THR A O 1
ATOM 792 N N . VAL A 1 97 ? -10.323 -3.988 8.237 1.00 89.94 97 VAL A N 1
ATOM 793 C CA . VAL A 1 97 ? -9.285 -3.363 7.400 1.00 89.94 97 VAL A CA 1
ATOM 794 C C . VAL A 1 97 ? -8.389 -2.438 8.226 1.00 89.94 97 VAL A C 1
ATOM 796 O O . VAL A 1 97 ? -7.164 -2.488 8.126 1.00 89.94 97 VAL A O 1
ATOM 799 N N . THR A 1 98 ? -8.998 -1.605 9.069 1.00 89.62 98 THR A N 1
ATOM 800 C CA . THR A 1 98 ? -8.284 -0.661 9.932 1.00 89.62 98 THR A CA 1
ATOM 801 C C . THR A 1 98 ? -7.434 -1.397 10.959 1.00 89.62 98 THR A C 1
ATOM 803 O O . THR A 1 98 ? -6.265 -1.052 11.120 1.00 89.62 98 THR A O 1
ATOM 806 N N . ASP A 1 99 ? -7.976 -2.440 11.591 1.00 88.75 99 ASP A N 1
ATOM 807 C CA . ASP A 1 99 ? -7.240 -3.228 12.586 1.00 88.75 99 ASP A CA 1
ATOM 808 C C . ASP A 1 99 ? -6.024 -3.908 11.966 1.00 88.75 99 ASP A C 1
ATOM 810 O O . ASP A 1 99 ? -4.940 -3.871 12.545 1.00 88.75 99 ASP A O 1
ATOM 814 N N . ALA A 1 100 ? -6.167 -4.467 10.760 1.00 89.12 100 ALA A N 1
ATOM 815 C CA . ALA A 1 100 ? -5.058 -5.077 10.035 1.00 89.12 100 ALA A CA 1
ATOM 816 C C . ALA A 1 100 ? -3.931 -4.067 9.761 1.00 89.12 100 ALA A C 1
ATOM 818 O O . ALA A 1 100 ? -2.754 -4.371 9.971 1.00 89.12 100 ALA A O 1
ATOM 819 N N . ILE A 1 101 ? -4.288 -2.851 9.329 1.00 89.38 101 ILE A N 1
ATOM 820 C CA . ILE A 1 101 ? -3.326 -1.780 9.033 1.00 89.38 101 ILE A CA 1
ATOM 821 C C . ILE A 1 101 ? -2.643 -1.280 10.304 1.00 89.38 101 ILE A C 1
ATOM 823 O O . ILE A 1 101 ? -1.420 -1.149 10.327 1.00 89.38 101 ILE A O 1
ATOM 827 N N . LEU A 1 102 ? -3.407 -1.020 11.365 1.00 88.25 102 LEU A N 1
ATOM 828 C CA . LEU A 1 102 ? -2.859 -0.544 12.632 1.00 88.25 102 LEU A CA 1
ATOM 829 C C . LEU A 1 102 ? -1.960 -1.596 13.279 1.00 88.25 102 LEU A C 1
ATOM 831 O O . LEU A 1 102 ? -0.849 -1.261 13.678 1.00 88.25 102 LEU A O 1
ATOM 835 N N . THR A 1 103 ? -2.389 -2.860 13.292 1.00 87.44 103 THR A N 1
ATOM 836 C CA . THR A 1 103 ? -1.599 -3.988 13.812 1.00 87.44 103 THR A CA 1
ATOM 837 C C . THR A 1 103 ? -0.281 -4.132 13.057 1.00 87.44 103 THR A C 1
ATOM 839 O O . THR A 1 103 ? 0.775 -4.338 13.658 1.00 87.44 103 THR A O 1
ATOM 842 N N . TYR A 1 104 ? -0.310 -3.997 11.727 1.00 85.38 104 TYR A N 1
ATOM 843 C CA . TYR A 1 104 ? 0.912 -4.048 10.932 1.00 85.38 104 TYR A CA 1
ATOM 844 C C . TYR A 1 104 ? 1.819 -2.842 11.204 1.00 85.38 104 TYR A C 1
ATOM 846 O O . TYR A 1 104 ? 3.013 -3.026 11.447 1.00 85.38 104 TYR A O 1
ATOM 854 N N . ALA A 1 105 ? 1.264 -1.629 11.244 1.00 84.31 105 ALA A N 1
ATOM 855 C CA . ALA A 1 105 ? 2.010 -0.413 11.551 1.00 84.31 105 ALA A CA 1
ATOM 856 C C . ALA A 1 105 ? 2.654 -0.459 12.949 1.00 84.31 105 ALA A C 1
ATOM 858 O O . ALA A 1 105 ? 3.800 -0.046 13.099 1.00 84.31 105 ALA A O 1
ATOM 859 N N . SER A 1 106 ? 1.964 -1.012 13.954 1.00 81.81 106 SER A N 1
ATOM 860 C CA . SER A 1 106 ? 2.491 -1.167 15.316 1.00 81.81 106 SER A CA 1
ATOM 861 C C . SER A 1 106 ? 3.513 -2.295 15.453 1.00 81.81 106 SER A C 1
ATOM 863 O O . SER A 1 106 ? 4.289 -2.305 16.402 1.00 81.81 106 SER A O 1
ATOM 865 N N . SER A 1 107 ? 3.533 -3.258 14.527 1.00 76.88 107 SER A N 1
ATOM 866 C CA . SER A 1 107 ? 4.444 -4.408 14.593 1.00 76.88 107 SER A CA 1
ATOM 867 C C . SER A 1 107 ? 5.904 -4.081 14.250 1.00 76.88 107 SER A C 1
ATOM 869 O O . SER A 1 107 ? 6.741 -4.979 14.293 1.00 76.88 107 SER A O 1
ATOM 871 N N . ASN A 1 108 ? 6.216 -2.840 13.847 1.00 66.44 108 ASN A N 1
ATOM 872 C CA . ASN A 1 108 ? 7.523 -2.399 13.332 1.00 66.44 108 ASN A CA 1
ATOM 873 C C . ASN A 1 108 ? 8.106 -3.244 12.179 1.00 66.44 108 ASN A C 1
ATOM 875 O O . ASN A 1 108 ? 9.219 -2.976 11.728 1.00 66.44 108 ASN A O 1
ATOM 879 N N . ARG A 1 109 ? 7.359 -4.207 11.620 1.00 67.62 109 ARG A N 1
ATOM 880 C CA . ARG A 1 109 ? 7.810 -5.051 10.501 1.00 67.62 109 ARG A CA 1
ATOM 881 C C . ARG A 1 109 ? 8.147 -4.230 9.257 1.00 67.62 109 ARG A C 1
ATOM 883 O O . ARG A 1 109 ? 9.140 -4.516 8.599 1.00 67.62 109 ARG A O 1
ATOM 890 N N . GLY A 1 110 ? 7.382 -3.171 8.989 1.00 60.81 110 GLY A N 1
ATOM 891 C CA . GLY A 1 110 ? 7.691 -2.230 7.908 1.00 60.81 110 GLY A CA 1
ATOM 892 C C . GLY A 1 110 ? 8.963 -1.404 8.155 1.00 60.81 110 GLY A C 1
ATOM 893 O O . GLY A 1 110 ? 9.621 -1.011 7.198 1.00 60.81 110 GLY A O 1
ATOM 894 N N . PHE A 1 111 ? 9.342 -1.173 9.419 1.00 56.75 111 PHE A N 1
ATOM 895 C CA . PHE A 1 111 ? 10.577 -0.474 9.803 1.00 56.75 111 PHE A CA 1
ATOM 896 C C . PHE A 1 111 ? 11.803 -1.389 9.686 1.00 56.75 111 PHE A C 1
ATOM 898 O O . PHE A 1 111 ? 12.822 -0.973 9.145 1.00 56.75 111 PHE A O 1
ATOM 905 N N . ALA A 1 112 ? 11.678 -2.655 10.099 1.00 58.50 112 ALA A N 1
ATOM 906 C CA . ALA A 1 112 ? 12.719 -3.667 9.906 1.00 58.50 112 ALA A CA 1
ATOM 907 C C . ALA A 1 112 ? 13.045 -3.868 8.412 1.00 58.50 112 ALA A C 1
ATOM 909 O O . ALA A 1 112 ? 14.207 -3.895 8.028 1.00 58.50 112 ALA A O 1
ATOM 910 N N . GLN A 1 113 ? 12.023 -3.885 7.549 1.00 58.72 113 GLN A N 1
ATOM 911 C CA . GLN A 1 113 ? 12.200 -3.929 6.089 1.00 58.72 113 GLN A CA 1
ATOM 912 C C . GLN A 1 113 ? 12.773 -2.622 5.505 1.00 58.72 113 GLN A C 1
ATOM 914 O O . GLN A 1 113 ? 13.349 -2.625 4.414 1.00 58.72 113 GLN A O 1
ATOM 919 N N . ALA A 1 114 ? 12.602 -1.489 6.198 1.00 57.25 114 ALA A N 1
ATOM 920 C CA . ALA A 1 114 ? 13.171 -0.204 5.800 1.00 57.25 114 ALA A CA 1
ATOM 921 C C . ALA A 1 114 ? 14.679 -0.107 6.091 1.00 57.25 114 ALA A C 1
ATOM 923 O O . ALA A 1 114 ? 15.379 0.505 5.292 1.00 57.25 114 ALA A O 1
ATOM 924 N N . GLN A 1 115 ? 15.157 -0.733 7.175 1.00 51.78 115 GLN A N 1
ATOM 925 C CA . GLN A 1 115 ? 16.536 -0.637 7.677 1.00 51.78 115 GLN A CA 1
ATOM 926 C C . GLN A 1 115 ? 17.547 -1.639 7.089 1.00 51.78 115 GLN A C 1
ATOM 928 O O . GLN A 1 115 ? 18.740 -1.454 7.299 1.00 51.78 115 GLN A O 1
ATOM 933 N N . GLU A 1 116 ? 17.137 -2.648 6.314 1.00 53.50 116 GLU A N 1
ATOM 934 C CA . GLU A 1 116 ? 18.063 -3.605 5.659 1.00 53.50 116 GLU A CA 1
ATOM 935 C C . GLU A 1 116 ? 18.961 -2.989 4.546 1.00 53.50 116 GLU A C 1
ATOM 937 O O . GLU A 1 116 ? 19.589 -3.719 3.787 1.00 53.50 116 GLU A O 1
ATOM 942 N N . GLU A 1 117 ? 19.062 -1.659 4.436 1.00 49.72 117 GLU A N 1
ATOM 943 C CA . GLU A 1 117 ? 19.822 -0.941 3.392 1.00 49.72 117 GLU A CA 1
ATOM 944 C C . GLU A 1 117 ? 21.182 -0.354 3.840 1.00 49.72 117 GLU A C 1
ATOM 946 O O . GLU A 1 117 ? 21.895 0.196 3.007 1.00 49.72 117 GLU A O 1
ATOM 951 N N . GLU A 1 118 ? 21.621 -0.521 5.093 1.00 43.19 118 GLU A N 1
ATOM 952 C CA . GLU A 1 118 ? 22.948 -0.052 5.549 1.00 43.19 118 GLU A CA 1
ATOM 953 C C . GLU A 1 118 ? 23.794 -1.178 6.175 1.00 43.19 118 GLU A C 1
ATOM 955 O O . GLU A 1 118 ? 24.015 -1.208 7.380 1.00 43.19 118 GLU A O 1
ATOM 960 N N . SER A 1 119 ? 24.271 -2.141 5.377 1.00 37.06 119 SER A N 1
ATOM 961 C CA . SER A 1 119 ? 25.547 -2.853 5.641 1.00 37.06 119 SER A CA 1
ATOM 962 C C . SER A 1 119 ? 25.935 -3.825 4.516 1.00 37.06 119 SER A C 1
ATOM 964 O O . SER A 1 119 ? 26.044 -5.027 4.726 1.00 37.06 119 SER A O 1
ATOM 966 N N . VAL A 1 120 ? 26.199 -3.329 3.304 1.00 42.91 120 VAL A N 1
ATOM 967 C CA . VAL A 1 120 ? 26.986 -4.103 2.320 1.00 42.91 120 VAL A CA 1
ATOM 968 C C . VAL A 1 120 ? 28.002 -3.186 1.638 1.00 42.91 120 VAL A C 1
ATOM 970 O O . VAL A 1 120 ? 27.822 -2.739 0.510 1.00 42.91 120 VAL A O 1
ATOM 973 N N . THR A 1 121 ? 29.079 -2.866 2.352 1.00 46.50 121 THR A N 1
ATOM 974 C CA . THR A 1 121 ? 30.303 -2.293 1.775 1.00 46.50 121 THR A CA 1
ATOM 975 C C . THR A 1 121 ? 31.239 -3.411 1.301 1.00 46.50 121 THR A C 1
ATOM 977 O O . THR A 1 121 ? 31.508 -4.345 2.048 1.00 46.50 121 THR A O 1
ATOM 980 N N . GLU A 1 122 ? 31.732 -3.270 0.064 1.00 46.50 122 GLU A N 1
ATOM 981 C CA . GLU A 1 122 ? 32.924 -3.917 -0.522 1.00 46.50 122 GLU A CA 1
ATOM 982 C C . GLU A 1 122 ? 32.999 -5.458 -0.566 1.00 46.50 122 GLU A C 1
ATOM 984 O O . GLU A 1 122 ? 33.757 -6.071 0.170 1.00 46.50 122 GLU A O 1
ATOM 989 N N . HIS A 1 123 ? 32.328 -6.105 -1.527 1.00 45.69 123 HIS A N 1
ATOM 990 C CA . HIS A 1 123 ? 32.850 -7.352 -2.140 1.00 45.69 123 HIS A CA 1
ATOM 991 C C . HIS A 1 123 ? 32.234 -7.646 -3.530 1.00 45.69 123 HIS A C 1
ATOM 993 O O . HIS A 1 123 ? 32.068 -8.787 -3.954 1.00 45.69 123 HIS A O 1
ATOM 999 N N . SER A 1 124 ? 31.866 -6.590 -4.262 1.00 51.19 124 SER A N 1
ATOM 1000 C CA . SER A 1 124 ? 30.841 -6.629 -5.315 1.00 51.19 124 SER A CA 1
ATOM 1001 C C . SER A 1 124 ? 31.360 -6.660 -6.763 1.00 51.19 124 SER A C 1
ATOM 1003 O O . SER A 1 124 ? 30.692 -6.119 -7.632 1.00 51.19 124 SER A O 1
ATOM 1005 N N . LEU A 1 125 ? 32.512 -7.247 -7.098 1.00 50.03 125 LEU A N 1
ATOM 1006 C CA . LEU A 1 125 ? 32.908 -7.294 -8.527 1.00 50.03 125 LEU A CA 1
ATOM 1007 C C . LEU A 1 125 ? 33.324 -8.667 -9.055 1.00 50.03 125 LEU A C 1
ATOM 1009 O O . LEU A 1 125 ? 33.233 -8.895 -10.256 1.00 50.03 125 LEU A O 1
ATOM 1013 N N . THR A 1 126 ? 33.668 -9.627 -8.199 1.00 42.00 126 THR A N 1
ATOM 1014 C CA . THR A 1 126 ? 34.069 -10.974 -8.646 1.00 42.00 126 THR A CA 1
ATOM 1015 C C . THR A 1 126 ? 32.915 -11.976 -8.731 1.00 42.00 126 THR A C 1
ATOM 1017 O O . THR A 1 126 ? 33.026 -12.960 -9.450 1.00 42.00 126 THR A O 1
ATOM 1020 N N . PHE A 1 127 ? 31.774 -11.721 -8.081 1.00 42.00 127 PHE A N 1
ATOM 1021 C CA . PHE A 1 127 ? 30.619 -12.639 -8.082 1.00 42.00 127 PHE A CA 1
ATOM 1022 C C . PHE A 1 127 ? 29.608 -12.389 -9.222 1.00 42.00 127 PHE A C 1
ATOM 1024 O O . PHE A 1 127 ? 28.554 -13.017 -9.286 1.00 42.00 127 PHE A O 1
ATOM 1031 N N . PHE A 1 128 ? 29.890 -11.448 -10.126 1.00 46.41 128 PHE A N 1
ATOM 1032 C CA . PHE A 1 128 ? 28.888 -10.966 -11.084 1.00 46.41 128 PHE A CA 1
ATOM 1033 C C . PHE A 1 128 ? 28.722 -11.837 -12.333 1.00 46.41 128 PHE A C 1
ATOM 1035 O O . PHE A 1 128 ? 27.675 -11.759 -12.967 1.00 46.41 128 PHE A O 1
ATOM 1042 N N . TYR A 1 129 ? 29.679 -12.706 -12.673 1.00 47.69 129 TYR A N 1
ATOM 1043 C CA . TYR A 1 129 ? 29.577 -13.490 -13.913 1.00 47.69 129 TYR A CA 1
ATOM 1044 C C . TYR A 1 129 ? 28.954 -14.884 -13.738 1.00 47.69 129 TYR A C 1
ATOM 1046 O O . TYR A 1 129 ? 28.290 -15.368 -14.647 1.00 47.69 129 TYR A O 1
ATOM 1054 N N . GLU A 1 130 ? 29.063 -15.506 -12.558 1.00 43.41 130 GLU A N 1
ATOM 1055 C CA . GLU A 1 130 ? 28.437 -16.818 -12.293 1.00 43.41 130 GLU A CA 1
ATOM 1056 C C . GLU A 1 130 ? 27.000 -16.727 -11.749 1.00 43.41 130 GLU A C 1
ATOM 1058 O O . GLU A 1 130 ? 26.303 -17.734 -11.643 1.00 43.41 130 GLU A O 1
ATOM 1063 N N . SER A 1 131 ? 26.511 -15.530 -11.410 1.00 48.28 131 SER A N 1
ATOM 1064 C CA . SER A 1 131 ? 25.192 -15.351 -10.788 1.00 48.28 131 SER A CA 1
ATOM 1065 C C . SER A 1 131 ? 24.069 -14.993 -11.768 1.00 48.28 131 SER A C 1
ATOM 1067 O O . SER A 1 131 ? 22.981 -14.639 -11.321 1.00 48.28 131 SER A O 1
ATOM 1069 N N . MET A 1 132 ? 24.287 -15.077 -13.083 1.00 45.12 132 MET A N 1
ATOM 1070 C CA . MET A 1 132 ? 23.277 -14.687 -14.078 1.00 45.12 132 MET A CA 1
ATOM 1071 C C . MET A 1 132 ? 22.198 -15.769 -14.299 1.00 45.12 132 MET A C 1
ATOM 1073 O O . MET A 1 132 ? 21.045 -15.432 -14.550 1.00 45.12 132 MET A O 1
ATOM 1077 N N . GLU A 1 133 ? 22.502 -17.053 -14.065 1.00 44.34 133 GLU A N 1
ATOM 1078 C CA . GLU A 1 133 ? 21.516 -18.156 -14.134 1.00 44.34 133 GLU A CA 1
ATOM 1079 C C . GLU A 1 133 ? 20.646 -18.305 -12.865 1.00 44.34 133 GLU A C 1
ATOM 1081 O O . GLU A 1 133 ? 19.663 -19.045 -12.857 1.00 44.34 133 GLU A O 1
ATOM 1086 N N . ARG A 1 134 ? 20.943 -17.575 -11.776 1.00 43.00 134 ARG A N 1
ATOM 1087 C CA . ARG A 1 134 ? 20.099 -17.567 -10.560 1.00 43.00 134 ARG A CA 1
ATOM 1088 C C . ARG A 1 134 ? 18.937 -16.570 -10.613 1.00 43.00 134 ARG A C 1
ATOM 1090 O O . ARG A 1 134 ? 18.042 -16.659 -9.774 1.00 43.00 134 ARG A O 1
ATOM 1097 N N . TYR A 1 135 ? 18.913 -15.648 -11.577 1.00 46.47 135 TYR A N 1
ATOM 1098 C CA . TYR A 1 135 ? 17.890 -14.593 -11.661 1.00 46.47 135 TYR A CA 1
ATOM 1099 C C . TYR A 1 135 ? 16.477 -15.115 -11.979 1.00 46.47 135 TYR A C 1
ATOM 1101 O O . TYR A 1 135 ? 15.502 -14.437 -11.672 1.00 46.47 135 TYR A O 1
ATOM 1109 N N . GLU A 1 136 ? 16.324 -16.334 -12.504 1.00 42.12 136 GLU A N 1
ATOM 1110 C CA . GLU A 1 136 ? 14.999 -16.954 -12.686 1.00 42.12 136 GLU A CA 1
ATOM 1111 C C . GLU A 1 136 ? 14.430 -17.601 -11.409 1.00 42.12 136 GLU A C 1
ATOM 1113 O O . GLU A 1 136 ? 13.224 -17.828 -11.331 1.00 42.12 136 GLU A O 1
ATOM 1118 N N . ARG A 1 137 ? 15.261 -17.871 -10.387 1.00 40.78 137 ARG A N 1
ATOM 1119 C CA . ARG A 1 137 ? 14.821 -18.448 -9.096 1.00 40.78 137 ARG A CA 1
ATOM 1120 C C . ARG A 1 137 ? 14.734 -17.443 -7.952 1.00 40.78 137 ARG A C 1
ATOM 1122 O O . ARG A 1 137 ? 14.238 -17.792 -6.884 1.00 40.78 137 ARG A O 1
ATOM 1129 N N . LEU A 1 138 ? 15.221 -16.222 -8.146 1.00 46.75 138 LEU A N 1
ATOM 1130 C CA . LEU A 1 138 ? 15.125 -15.167 -7.146 1.00 46.75 138 LEU A CA 1
ATOM 1131 C C . LEU A 1 138 ? 13.718 -14.562 -7.217 1.00 46.75 138 LEU A C 1
ATOM 1133 O O . LEU A 1 138 ? 13.340 -13.932 -8.206 1.00 46.75 138 LEU A O 1
ATOM 1137 N N . GLU A 1 139 ? 12.907 -14.783 -6.180 1.00 53.97 139 GLU A N 1
ATOM 1138 C CA . GLU A 1 139 ? 11.615 -14.113 -6.027 1.00 53.97 139 GLU A CA 1
ATOM 1139 C C . GLU A 1 139 ? 11.838 -12.628 -5.705 1.00 53.97 139 GLU A C 1
ATOM 1141 O O . GLU A 1 139 ? 11.614 -12.201 -4.577 1.00 53.97 139 GLU A O 1
ATOM 1146 N N . PHE A 1 140 ? 12.269 -11.828 -6.685 1.00 65.06 140 PHE A N 1
ATOM 1147 C CA . PHE A 1 140 ? 12.447 -10.385 -6.511 1.00 65.06 140 PHE A CA 1
ATOM 1148 C C . PHE A 1 140 ? 11.193 -9.764 -5.893 1.00 65.06 140 PHE A C 1
ATOM 1150 O O . PHE A 1 140 ? 10.108 -9.764 -6.495 1.00 65.06 140 PHE A O 1
ATOM 1157 N N . GLN A 1 141 ? 11.345 -9.220 -4.688 1.00 73.00 141 GLN A N 1
ATOM 1158 C CA . GLN A 1 141 ? 10.272 -8.536 -3.982 1.00 73.00 141 GLN A CA 1
ATOM 1159 C C . GLN A 1 141 ? 10.425 -7.035 -4.186 1.00 73.00 141 GLN A C 1
ATOM 1161 O O . GLN A 1 141 ? 11.517 -6.486 -4.121 1.00 73.00 141 GLN A O 1
ATOM 1166 N N . THR A 1 142 ? 9.320 -6.350 -4.448 1.00 80.88 142 THR A N 1
ATOM 1167 C CA . THR A 1 142 ? 9.295 -4.893 -4.565 1.00 80.88 142 THR A CA 1
ATOM 1168 C C . THR A 1 142 ? 8.912 -4.297 -3.219 1.00 80.88 142 THR A C 1
ATOM 1170 O O . THR A 1 142 ? 7.790 -4.501 -2.752 1.00 80.88 142 THR A O 1
ATOM 1173 N N . LYS A 1 143 ? 9.830 -3.565 -2.594 1.00 84.88 143 LYS A N 1
ATOM 1174 C CA . LYS A 1 143 ? 9.576 -2.758 -1.403 1.00 84.88 143 LYS A CA 1
ATOM 1175 C C . LYS A 1 143 ? 8.876 -1.475 -1.821 1.00 84.88 143 LYS A C 1
ATOM 1177 O O . LYS A 1 143 ? 9.407 -0.683 -2.592 1.00 84.88 143 LYS A O 1
ATOM 1182 N N . VAL A 1 144 ? 7.665 -1.284 -1.322 1.00 84.62 144 VAL A N 1
ATOM 1183 C CA . VAL A 1 144 ? 6.826 -0.122 -1.599 1.00 84.62 144 VAL A CA 1
ATOM 1184 C C . VAL A 1 144 ? 6.626 0.640 -0.310 1.00 84.62 144 VAL A C 1
ATOM 1186 O O . VAL A 1 144 ? 6.069 0.096 0.640 1.00 84.62 144 VAL A O 1
ATOM 1189 N N . CYS A 1 145 ? 7.031 1.905 -0.301 1.00 84.94 145 CYS A N 1
ATOM 1190 C CA . CYS A 1 145 ? 6.815 2.805 0.820 1.00 84.94 145 CYS A CA 1
ATOM 1191 C C . CYS A 1 145 ? 5.848 3.921 0.424 1.00 84.94 145 CYS A C 1
ATOM 1193 O O . CYS A 1 145 ? 6.054 4.586 -0.590 1.00 84.94 145 CYS A O 1
ATOM 1195 N N . VAL A 1 146 ? 4.810 4.166 1.223 1.00 86.06 146 VAL A N 1
ATOM 1196 C CA . VAL A 1 146 ? 3.811 5.223 0.995 1.00 86.06 146 VAL A CA 1
ATOM 1197 C C . VAL A 1 146 ? 3.635 6.094 2.235 1.00 86.06 146 VAL A C 1
ATOM 1199 O O . VAL A 1 146 ? 3.875 5.661 3.363 1.00 86.06 146 VAL A O 1
ATOM 1202 N N . SER A 1 147 ? 3.208 7.342 2.028 1.00 84.00 147 SER A N 1
ATOM 1203 C CA . SER A 1 147 ? 2.881 8.271 3.112 1.00 84.00 147 SER A CA 1
ATOM 1204 C C . SER A 1 147 ? 1.439 8.738 3.044 1.00 84.00 147 SER A C 1
ATOM 1206 O O . SER A 1 147 ? 0.953 9.159 1.994 1.00 84.00 147 SER A O 1
ATOM 1208 N N . GLN A 1 148 ? 0.798 8.777 4.212 1.00 83.44 148 GLN A N 1
ATOM 1209 C CA . GLN A 1 148 ? -0.473 9.462 4.421 1.00 83.44 148 GLN A CA 1
ATOM 1210 C C . GLN A 1 148 ? -0.377 10.955 4.120 1.00 83.44 148 GLN A C 1
ATOM 1212 O O . GLN A 1 148 ? -1.320 11.544 3.590 1.00 83.44 148 GLN A O 1
ATOM 1217 N N . ARG A 1 149 ? 0.770 11.578 4.417 1.00 75.50 149 ARG A N 1
ATOM 1218 C CA . ARG A 1 149 ? 0.984 13.000 4.157 1.00 75.50 149 ARG A CA 1
ATOM 1219 C C . ARG A 1 149 ? 1.140 13.217 2.652 1.00 75.50 149 ARG A C 1
ATOM 1221 O O . ARG A 1 149 ? 2.160 12.868 2.064 1.00 75.50 149 ARG A O 1
ATOM 1228 N N . GLY A 1 150 ? 0.109 13.796 2.041 1.00 71.50 150 GLY A N 1
ATOM 1229 C CA . GLY A 1 150 ? 0.054 14.032 0.597 1.00 71.50 150 GLY A CA 1
ATOM 1230 C C . GLY A 1 150 ? -0.233 12.784 -0.244 1.00 71.50 150 GLY A C 1
ATOM 1231 O O . GLY A 1 150 ? -0.074 12.861 -1.454 1.00 71.50 150 GLY A O 1
ATOM 1232 N N . GLN A 1 151 ? -0.630 11.663 0.379 1.00 78.44 151 GLN A N 1
ATOM 1233 C CA . GLN A 1 151 ? -1.059 10.417 -0.285 1.00 78.44 151 GLN A CA 1
ATOM 1234 C C . GLN A 1 151 ? -0.144 9.980 -1.435 1.00 78.44 151 GLN A C 1
ATOM 1236 O O . GLN A 1 151 ? -0.584 9.698 -2.547 1.00 78.44 151 GLN A O 1
ATOM 1241 N N . ARG A 1 152 ? 1.160 9.949 -1.160 1.00 80.12 152 ARG A N 1
ATOM 1242 C CA . ARG A 1 152 ? 2.185 9.768 -2.190 1.00 80.12 152 ARG A CA 1
ATOM 1243 C C . ARG A 1 152 ? 3.028 8.527 -1.962 1.00 80.12 152 ARG A C 1
ATOM 1245 O O . ARG A 1 152 ? 3.266 8.111 -0.825 1.00 80.12 152 ARG A O 1
ATOM 1252 N N . LEU A 1 153 ? 3.531 7.994 -3.069 1.00 82.00 153 LEU A N 1
ATOM 1253 C CA . LEU A 1 153 ? 4.601 7.009 -3.086 1.00 82.00 153 LEU A CA 1
ATOM 1254 C C . LEU A 1 153 ? 5.895 7.682 -2.612 1.00 82.00 153 LEU A C 1
ATOM 1256 O O . LEU A 1 153 ? 6.286 8.712 -3.159 1.00 82.00 153 LEU A O 1
ATOM 1260 N N . LEU A 1 154 ? 6.524 7.115 -1.586 1.00 81.06 154 LEU A N 1
ATOM 1261 C CA . LEU A 1 154 ? 7.833 7.530 -1.088 1.00 81.06 154 LEU A CA 1
ATOM 1262 C C . LEU A 1 154 ? 8.953 6.788 -1.818 1.00 81.06 154 LEU A C 1
ATOM 1264 O O . LEU A 1 154 ? 9.882 7.435 -2.283 1.00 81.06 154 LEU A O 1
ATOM 1268 N N . SER A 1 155 ? 8.839 5.459 -1.941 1.00 81.62 155 SER A N 1
ATOM 1269 C CA . SER A 1 155 ? 9.811 4.640 -2.674 1.00 81.62 155 SER A CA 1
ATOM 1270 C C . SER A 1 155 ? 9.206 3.361 -3.257 1.00 81.62 155 SER A C 1
ATOM 1272 O O . SER A 1 155 ? 8.155 2.900 -2.801 1.00 81.62 155 SER A O 1
ATOM 1274 N N . CYS A 1 156 ? 9.864 2.815 -4.282 1.00 81.12 156 CYS A N 1
ATOM 1275 C CA . CYS A 1 156 ? 9.505 1.578 -4.976 1.00 81.12 156 CYS A CA 1
ATOM 1276 C C . CYS A 1 156 ? 10.781 0.895 -5.495 1.00 81.12 156 CYS A C 1
ATOM 1278 O O . CYS A 1 156 ? 11.193 1.113 -6.641 1.00 81.12 156 CYS A O 1
ATOM 1280 N N . ASP A 1 157 ? 11.385 0.070 -4.645 1.00 77.62 157 ASP A N 1
ATOM 1281 C CA . ASP A 1 157 ? 12.701 -0.535 -4.866 1.00 77.62 157 ASP A CA 1
ATOM 1282 C C . ASP A 1 157 ? 12.586 -2.048 -5.008 1.00 77.62 157 ASP A C 1
ATOM 1284 O O . ASP A 1 157 ? 11.739 -2.676 -4.373 1.00 77.62 157 ASP A O 1
ATOM 1288 N N . LEU A 1 158 ? 13.416 -2.648 -5.861 1.00 71.50 158 LEU A N 1
ATOM 1289 C CA . LEU A 1 158 ? 13.504 -4.104 -5.933 1.00 71.50 158 LEU A CA 1
ATOM 1290 C C . LEU A 1 158 ? 14.561 -4.589 -4.950 1.00 71.50 158 LEU A C 1
ATOM 1292 O O . LEU A 1 158 ? 15.690 -4.115 -4.969 1.00 71.50 158 LEU A O 1
ATOM 1296 N N . GLN A 1 159 ? 14.173 -5.551 -4.122 1.00 67.12 159 GLN A N 1
ATOM 1297 C CA . GLN A 1 159 ? 15.040 -6.246 -3.185 1.00 67.12 159 GLN A CA 1
ATOM 1298 C C . GLN A 1 159 ? 15.206 -7.703 -3.635 1.00 67.12 159 GLN A C 1
ATOM 1300 O O . GLN A 1 159 ? 14.234 -8.343 -4.063 1.00 67.12 159 GLN A O 1
ATOM 1305 N N . LEU A 1 160 ? 16.451 -8.178 -3.550 1.00 53.00 160 LEU A N 1
ATOM 1306 C CA . LEU A 1 160 ? 16.846 -9.581 -3.688 1.00 53.00 160 LEU A CA 1
ATOM 1307 C C . LEU A 1 160 ? 16.374 -10.413 -2.485 1.00 53.00 160 LEU A C 1
ATOM 1309 O O . LEU A 1 160 ? 16.181 -9.831 -1.387 1.00 53.00 160 LEU A O 1
#

InterPro domains:
  IPR001683 Phox homology [PF00787] (3-78)
  IPR001683 Phox homology [PS50195] (1-82)
  IPR036871 PX domain superfamily [G3DSA:3.30.1520.10] (1-110)
  IPR036871 PX domain superfamily [SSF64268] (3-78)
  IPR043544 Sorting nexin-10/11 [PTHR46209] (3-134)

pLDDT: mean 71.57, std 16.92, range [37.06, 90.81]

Sequence (160 aa):
LSFTAKTSCVRRRYSEFVWLRKMMQKNAVPELPGKSFFFFNNDNFLESRRKGLQLFLQKVLHTTVCLSDSQLHLFLQTQLPIGHIQDCVQGLTPYTVTDAILTYASSNRGFAQAQEEESVTEHSLTFFYESMERYERLEFQTKVCVSQRGQRLLSCDLQL

Secondary structure (DSSP, 8-state):
---SSSEEEEEEEHHHHHHHHHHHHTTT---PPP-------HHHHHHHHHHHHHHHHHHHHH-HHHHT-HHHHHHHH----HHHHHHHHTT-SSS-HHHHHHHHHHT-HHHHHHHTTS---S--SSSTTTSSTTTTT---EEEEEEETTTTEEEEEEEE-

Organism: Gouania willdenowi (NCBI:txid441366)

Foldseek 3Di:
DFQLDQKFKEWAFPVVVVVVCVVCVVVPQDDQDDDPPDDDDPVCVVVVSLVSSQVSVQSLLVDVSSVVDLLVSCVQQAHDDSVVSVCQVVVVDPDHSSRRNVVRNVVCPRVVVVPPPPDDPDDPDPVPPVCPVCVVVDRWIWIWMFGRVVSDTPDTDTDD

Radius of gyration: 17.03 Å; chains: 1; bounding box: 50×32×43 Å